Protein AF-A0A7X9HTT5-F1 (afdb_monomer_lite)

Structure (mmCIF, N/CA/C/O backbone):
data_AF-A0A7X9HTT5-F1
#
_entry.id   AF-A0A7X9HTT5-F1
#
loop_
_atom_site.group_PDB
_atom_site.id
_atom_site.type_symbol
_atom_site.label_atom_id
_atom_site.label_alt_id
_atom_site.label_comp_id
_atom_site.label_asym_id
_atom_site.label_entity_id
_atom_site.label_seq_id
_atom_site.pdbx_PDB_ins_code
_atom_site.Cartn_x
_atom_site.Cartn_y
_atom_site.Cartn_z
_atom_site.occupancy
_atom_site.B_iso_or_equiv
_atom_site.auth_seq_id
_atom_site.auth_comp_id
_atom_site.auth_asym_id
_atom_site.auth_atom_id
_atom_site.pdbx_PDB_model_num
ATOM 1 N N . MET A 1 1 ? 10.895 -17.162 -12.781 1.00 53.19 1 MET A N 1
ATOM 2 C CA . MET A 1 1 ? 9.576 -16.489 -12.765 1.00 53.19 1 MET A CA 1
ATOM 3 C C . MET A 1 1 ? 8.684 -17.154 -13.797 1.00 53.19 1 MET A C 1
ATOM 5 O O . MET A 1 1 ? 9.041 -17.160 -14.967 1.00 53.19 1 MET A O 1
ATOM 9 N N . LYS A 1 2 ? 7.578 -17.774 -13.379 1.00 50.88 2 LYS A N 1
ATOM 10 C CA . LYS A 1 2 ? 6.664 -18.460 -14.303 1.00 50.88 2 LYS A CA 1
ATOM 11 C C . LYS A 1 2 ? 5.759 -17.402 -14.955 1.00 50.88 2 LYS A C 1
ATOM 13 O O . LYS A 1 2 ? 5.149 -16.611 -14.245 1.00 50.88 2 LYS A O 1
ATOM 18 N N . ASN A 1 3 ? 5.720 -17.362 -16.286 1.00 67.06 3 ASN A N 1
ATOM 19 C CA . ASN A 1 3 ? 4.819 -16.534 -17.107 1.00 67.06 3 ASN A CA 1
ATOM 20 C C . ASN A 1 3 ? 4.998 -14.999 -17.063 1.00 67.06 3 ASN A C 1
ATOM 22 O O . ASN A 1 3 ? 4.109 -14.286 -17.511 1.00 67.06 3 ASN A O 1
ATOM 26 N N . TYR A 1 4 ? 6.130 -14.471 -16.579 1.00 70.12 4 TYR A N 1
ATOM 27 C CA . TYR A 1 4 ? 6.455 -13.032 -16.644 1.00 70.12 4 TYR A CA 1
ATOM 28 C C . TYR A 1 4 ? 5.434 -12.068 -15.995 1.00 70.12 4 TYR A C 1
ATOM 30 O O . TYR A 1 4 ? 5.452 -10.889 -16.317 1.00 70.12 4 TYR A O 1
ATOM 38 N N . TYR A 1 5 ? 4.584 -12.517 -15.061 1.00 80.25 5 TYR A N 1
ATOM 39 C CA . TYR A 1 5 ? 3.618 -11.657 -14.343 1.00 80.25 5 TYR A CA 1
ATOM 40 C C . TYR A 1 5 ? 4.174 -11.004 -13.070 1.00 80.25 5 TYR A C 1
ATOM 42 O O . TYR A 1 5 ? 3.418 -10.485 -12.254 1.00 80.25 5 TYR A O 1
ATOM 50 N N . SER A 1 6 ? 5.486 -11.050 -12.865 1.00 87.12 6 SER A N 1
ATOM 51 C CA . SER A 1 6 ? 6.130 -10.473 -11.691 1.00 87.12 6 SER A CA 1
ATOM 52 C C . SER A 1 6 ? 7.362 -9.665 -12.071 1.00 87.12 6 SER A C 1
ATOM 54 O O . SER A 1 6 ? 7.970 -9.865 -13.124 1.00 87.12 6 SER A O 1
ATOM 56 N N . LEU A 1 7 ? 7.697 -8.724 -11.195 1.00 91.62 7 LEU A N 1
ATOM 57 C CA . LEU A 1 7 ? 8.838 -7.826 -11.295 1.00 91.62 7 LEU A CA 1
ATOM 58 C C . LEU A 1 7 ? 9.572 -7.822 -9.959 1.00 91.62 7 LEU A C 1
ATOM 60 O O . LEU A 1 7 ? 8.949 -8.016 -8.914 1.00 91.62 7 LEU A O 1
ATOM 64 N N . ALA A 1 8 ? 10.875 -7.572 -9.993 1.00 92.44 8 ALA A N 1
ATOM 65 C CA . ALA A 1 8 ? 11.638 -7.261 -8.792 1.00 92.44 8 ALA A CA 1
ATOM 66 C C . ALA A 1 8 ? 11.713 -5.739 -8.621 1.00 92.44 8 ALA A C 1
ATOM 68 O O . ALA A 1 8 ? 11.957 -5.016 -9.588 1.00 92.44 8 ALA A O 1
ATOM 69 N N . VAL A 1 9 ? 11.498 -5.259 -7.399 1.00 93.44 9 VAL A N 1
ATOM 70 C CA . VAL A 1 9 ? 11.569 -3.838 -7.047 1.00 93.44 9 VAL A CA 1
ATOM 71 C C . VAL A 1 9 ? 12.621 -3.673 -5.959 1.00 93.44 9 VAL A C 1
ATOM 73 O O . VAL A 1 9 ? 12.537 -4.311 -4.913 1.00 93.44 9 VAL A O 1
ATOM 76 N N . GLU A 1 10 ? 13.615 -2.830 -6.216 1.00 94.69 10 GLU A N 1
ATOM 77 C CA . GLU A 1 10 ? 14.619 -2.408 -5.243 1.00 94.69 10 GLU A CA 1
ATOM 78 C C . GLU A 1 10 ? 14.246 -1.008 -4.744 1.00 94.69 10 GLU A C 1
ATOM 80 O O . GLU A 1 10 ? 14.193 -0.055 -5.526 1.00 94.69 10 GLU A O 1
ATOM 85 N N . ASN A 1 11 ? 13.988 -0.888 -3.441 1.00 92.50 11 ASN A N 1
ATOM 86 C CA . ASN A 1 11 ? 13.675 0.374 -2.776 1.00 92.50 11 ASN A CA 1
ATOM 87 C C . ASN A 1 11 ? 14.683 0.624 -1.647 1.00 92.50 11 ASN A C 1
ATOM 89 O O . ASN A 1 11 ? 14.511 0.132 -0.531 1.00 92.50 11 ASN A O 1
ATOM 93 N N . LEU A 1 12 ? 15.759 1.343 -1.964 1.00 91.25 12 LEU A N 1
ATOM 94 C CA . LEU A 1 12 ? 16.800 1.700 -1.003 1.00 91.25 12 LEU A CA 1
ATOM 95 C C . LEU A 1 12 ? 16.561 3.114 -0.452 1.00 91.25 12 LEU A C 1
ATOM 97 O O . LEU A 1 12 ? 16.206 4.010 -1.224 1.00 91.25 12 LEU A O 1
ATOM 101 N N . PRO A 1 13 ? 16.813 3.356 0.849 1.00 86.81 13 PRO A N 1
ATOM 102 C CA . PRO A 1 13 ? 16.731 4.694 1.425 1.00 86.81 13 PRO A CA 1
ATOM 103 C C . PRO A 1 13 ? 17.595 5.690 0.639 1.00 86.81 13 PRO A C 1
ATOM 105 O O . PRO A 1 13 ? 18.735 5.387 0.290 1.00 86.81 13 PRO A O 1
ATOM 108 N N . ALA A 1 14 ? 17.050 6.876 0.359 1.00 87.94 14 ALA A N 1
ATOM 109 C CA . ALA A 1 14 ? 17.712 7.953 -0.390 1.00 87.94 14 ALA A CA 1
ATOM 110 C C . ALA A 1 14 ? 18.131 7.618 -1.841 1.00 87.94 14 ALA A C 1
ATOM 112 O O . ALA A 1 14 ? 18.855 8.394 -2.462 1.00 87.94 14 ALA A O 1
ATOM 113 N N . SER A 1 15 ? 17.660 6.503 -2.406 1.00 89.06 15 SER A N 1
ATOM 114 C CA . SER A 1 15 ? 17.870 6.149 -3.813 1.00 89.06 15 SER A CA 1
ATOM 115 C C . SER A 1 15 ? 16.543 6.107 -4.572 1.00 89.06 15 SER A C 1
ATOM 117 O O . SER A 1 15 ? 15.510 5.793 -3.982 1.00 89.06 15 SER A O 1
ATOM 119 N N . PRO A 1 16 ? 16.537 6.387 -5.888 1.00 87.50 16 PRO A N 1
ATOM 120 C CA . PRO A 1 16 ? 15.347 6.172 -6.697 1.00 87.50 16 PRO A CA 1
ATOM 121 C C . PRO A 1 16 ? 14.983 4.684 -6.728 1.00 87.50 16 PRO A C 1
ATOM 123 O O . PRO A 1 16 ? 15.862 3.820 -6.785 1.00 87.50 16 PRO A O 1
ATOM 126 N N . VAL A 1 17 ? 13.681 4.393 -6.740 1.00 92.94 17 VAL A N 1
ATOM 127 C CA . VAL A 1 17 ? 13.169 3.022 -6.840 1.00 92.94 17 VAL A CA 1
ATOM 128 C C . VAL A 1 17 ? 13.565 2.423 -8.188 1.00 92.94 17 VAL A C 1
ATOM 130 O O . VAL A 1 17 ? 13.260 2.988 -9.243 1.00 92.94 17 VAL A O 1
ATOM 133 N N . LYS A 1 18 ? 14.222 1.261 -8.166 1.00 93.62 18 LYS A N 1
ATOM 134 C CA . LYS A 1 18 ? 14.603 0.533 -9.381 1.00 93.62 18 LYS A CA 1
ATOM 135 C C . LYS A 1 18 ? 13.690 -0.665 -9.580 1.00 93.62 18 LYS A C 1
ATOM 137 O O . LYS A 1 18 ? 13.395 -1.402 -8.644 1.00 93.62 18 LYS A O 1
ATOM 142 N N . VAL A 1 19 ? 13.247 -0.866 -10.816 1.00 94.31 19 VAL A N 1
ATOM 143 C CA . VAL A 1 19 ? 12.308 -1.931 -11.181 1.00 94.31 19 VAL A CA 1
ATOM 144 C C . VAL A 1 19 ? 12.930 -2.795 -12.271 1.00 94.31 19 VAL A C 1
ATOM 146 O O . VAL A 1 19 ? 13.395 -2.279 -13.287 1.00 94.31 19 VAL A O 1
ATOM 149 N N . TYR A 1 20 ? 12.916 -4.109 -12.063 1.00 93.06 20 TYR A N 1
ATOM 150 C CA . TYR A 1 20 ? 13.558 -5.096 -12.922 1.00 93.06 20 TYR A CA 1
ATOM 151 C C . TYR A 1 20 ? 12.547 -6.124 -13.433 1.00 93.06 20 TYR A C 1
ATOM 153 O O . TYR A 1 20 ? 11.826 -6.755 -12.656 1.00 93.06 20 TYR A O 1
ATOM 161 N N . GLY A 1 21 ? 12.540 -6.330 -14.750 1.00 90.69 21 GLY A N 1
ATOM 162 C CA . GLY A 1 21 ? 11.739 -7.346 -15.430 1.00 90.69 21 GLY A CA 1
ATOM 163 C C . GLY A 1 21 ? 11.284 -6.905 -16.826 1.00 90.69 21 GLY A C 1
ATOM 164 O O . GLY A 1 21 ? 11.889 -5.998 -17.406 1.00 90.69 21 GLY A O 1
ATOM 165 N N . PRO A 1 22 ? 10.253 -7.552 -17.405 1.00 92.50 22 PRO A N 1
ATOM 166 C CA . PRO A 1 22 ? 9.786 -7.267 -18.760 1.00 92.50 22 PRO A CA 1
ATOM 167 C C . PRO A 1 22 ? 9.394 -5.803 -18.949 1.00 92.50 22 PRO A C 1
ATOM 169 O O . PRO A 1 22 ? 8.605 -5.263 -18.175 1.00 92.50 22 PRO A O 1
ATOM 172 N N . PHE A 1 23 ? 9.879 -5.189 -20.030 1.00 90.38 23 PHE A N 1
ATOM 173 C CA . PHE A 1 23 ? 9.761 -3.748 -20.281 1.00 90.38 23 PHE A CA 1
ATOM 174 C C . PHE A 1 23 ? 8.340 -3.191 -20.101 1.00 90.38 23 PHE A C 1
ATOM 176 O O . PHE A 1 23 ? 8.153 -2.169 -19.441 1.00 90.38 23 PHE A O 1
ATOM 183 N N . ARG A 1 24 ? 7.325 -3.890 -20.631 1.00 91.00 24 ARG A N 1
ATOM 184 C CA . ARG A 1 24 ? 5.914 -3.483 -20.516 1.00 91.00 24 ARG A CA 1
ATOM 185 C C . ARG A 1 24 ? 5.466 -3.354 -19.060 1.00 91.00 24 ARG A C 1
ATOM 187 O O . ARG A 1 24 ? 4.813 -2.375 -18.713 1.00 91.00 24 ARG A O 1
ATOM 194 N N . LEU A 1 25 ? 5.806 -4.333 -18.225 1.00 92.06 25 LEU A N 1
ATOM 195 C CA . LEU A 1 25 ? 5.432 -4.325 -16.816 1.00 92.06 25 LEU A CA 1
ATOM 196 C C . LEU A 1 25 ? 6.287 -3.330 -16.032 1.00 92.06 25 LEU A C 1
ATOM 198 O O . LEU A 1 25 ? 5.741 -2.596 -15.218 1.00 92.06 25 LEU A O 1
ATOM 202 N N . THR A 1 26 ? 7.590 -3.248 -16.308 1.00 93.75 26 THR A N 1
ATOM 203 C CA . THR A 1 26 ? 8.492 -2.280 -15.665 1.00 93.75 26 THR A CA 1
ATOM 204 C C . THR A 1 26 ? 7.992 -0.848 -15.845 1.00 93.75 26 THR A C 1
ATOM 206 O O . THR A 1 26 ? 7.887 -0.108 -14.869 1.00 93.75 26 THR A O 1
ATOM 209 N N . LYS A 1 27 ? 7.599 -0.471 -17.070 1.00 93.69 27 LYS A N 1
ATOM 210 C CA . LYS A 1 27 ? 7.040 0.857 -17.363 1.00 93.69 27 LYS A CA 1
ATOM 211 C C . LYS A 1 27 ? 5.742 1.120 -16.593 1.00 93.69 27 LYS A C 1
ATOM 213 O O . LYS A 1 27 ? 5.545 2.214 -16.073 1.00 93.69 27 LYS A O 1
ATOM 218 N N . TYR A 1 28 ? 4.867 0.119 -16.511 1.00 93.69 28 TYR A N 1
ATOM 219 C CA . TYR A 1 28 ? 3.621 0.221 -15.756 1.00 93.69 28 TYR A CA 1
ATOM 220 C C . TYR A 1 28 ? 3.874 0.372 -14.249 1.00 93.69 28 TYR A C 1
ATOM 222 O O . TYR A 1 28 ? 3.328 1.273 -13.625 1.00 93.69 28 TYR A O 1
ATOM 230 N N . ALA A 1 29 ? 4.762 -0.438 -13.674 1.00 94.88 29 ALA A N 1
ATOM 231 C CA . ALA A 1 29 ? 5.128 -0.346 -12.264 1.00 94.88 29 ALA A CA 1
ATOM 232 C C . ALA A 1 29 ? 5.759 1.009 -11.913 1.00 94.88 29 ALA A C 1
ATOM 234 O O . ALA A 1 29 ? 5.411 1.589 -10.891 1.00 94.88 29 ALA A O 1
ATOM 235 N N . GLN A 1 30 ? 6.627 1.554 -12.771 1.00 94.62 30 GLN A N 1
ATOM 236 C CA . GLN A 1 30 ? 7.184 2.899 -12.580 1.00 94.62 30 GLN A CA 1
ATOM 237 C C . GLN A 1 30 ? 6.100 3.984 -12.550 1.00 94.62 30 GLN A C 1
ATOM 239 O O . GLN A 1 30 ? 6.171 4.888 -11.721 1.00 94.62 30 GLN A O 1
ATOM 244 N N . PHE A 1 31 ? 5.086 3.886 -13.415 1.00 94.25 31 PHE A N 1
ATOM 245 C CA . PHE A 1 31 ? 3.928 4.780 -13.371 1.00 94.25 31 PHE A CA 1
ATOM 246 C C . PHE A 1 31 ? 3.160 4.641 -12.049 1.00 94.25 31 PHE A C 1
ATOM 248 O O . PHE A 1 31 ? 2.885 5.650 -11.407 1.00 94.25 31 PHE A O 1
ATOM 255 N N . LEU A 1 32 ? 2.881 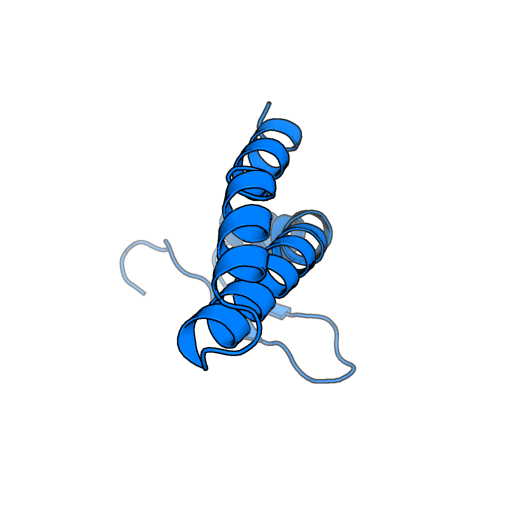3.410 -11.602 1.00 95.31 32 LEU A N 1
ATOM 256 C CA . LEU A 1 32 ? 2.188 3.173 -10.332 1.00 95.31 32 LEU A CA 1
ATOM 257 C C . LEU A 1 32 ? 2.943 3.766 -9.141 1.00 95.31 32 LEU A C 1
ATOM 259 O O . LEU A 1 32 ? 2.343 4.466 -8.334 1.00 95.31 32 LEU A O 1
ATOM 263 N N . ILE A 1 33 ? 4.255 3.531 -9.063 1.00 94.94 33 ILE A N 1
ATOM 264 C CA . ILE A 1 33 ? 5.121 4.040 -7.990 1.00 94.94 33 ILE A CA 1
ATOM 265 C C . ILE A 1 33 ? 5.114 5.569 -7.940 1.00 94.94 33 ILE A C 1
ATOM 267 O O . ILE A 1 33 ? 5.173 6.141 -6.857 1.00 94.94 33 ILE A O 1
ATOM 271 N N . ARG A 1 34 ? 5.055 6.233 -9.097 1.00 93.19 34 ARG A N 1
ATOM 272 C CA . ARG A 1 34 ? 5.135 7.694 -9.168 1.00 93.19 34 ARG A CA 1
ATOM 273 C C . ARG A 1 34 ? 3.790 8.380 -8.957 1.00 93.19 34 ARG A C 1
ATOM 275 O O . ARG A 1 34 ? 3.741 9.393 -8.276 1.00 93.19 34 ARG A O 1
ATOM 282 N N . GLU A 1 35 ? 2.729 7.857 -9.562 1.00 94.06 35 GLU A N 1
ATOM 283 C CA . GLU A 1 35 ? 1.450 8.569 -9.662 1.00 94.06 35 GLU A CA 1
ATOM 284 C C . GLU A 1 35 ? 0.381 8.013 -8.721 1.00 94.06 35 GLU A C 1
ATOM 286 O O . GLU A 1 35 ? -0.446 8.772 -8.232 1.00 94.06 35 GLU A O 1
ATOM 291 N N . VAL A 1 36 ? 0.372 6.699 -8.470 1.00 95.56 36 VAL A N 1
ATOM 292 C CA . VAL A 1 36 ? -0.779 6.019 -7.848 1.00 95.56 36 VAL A CA 1
ATOM 293 C C . VAL A 1 36 ? -0.500 5.632 -6.401 1.00 95.56 36 VAL A C 1
ATOM 295 O O . VAL A 1 36 ? -1.288 5.961 -5.516 1.00 95.56 36 VAL A O 1
ATOM 298 N N . PHE A 1 37 ? 0.619 4.951 -6.145 1.00 94.94 37 PHE A N 1
ATOM 299 C CA . PHE A 1 37 ? 0.970 4.456 -4.814 1.00 94.94 37 PHE A CA 1
ATOM 300 C C . PHE A 1 37 ? 1.132 5.554 -3.762 1.00 94.94 37 PHE A C 1
ATOM 302 O O . PHE A 1 37 ? 0.597 5.354 -2.679 1.00 94.94 37 PHE A O 1
ATOM 309 N N 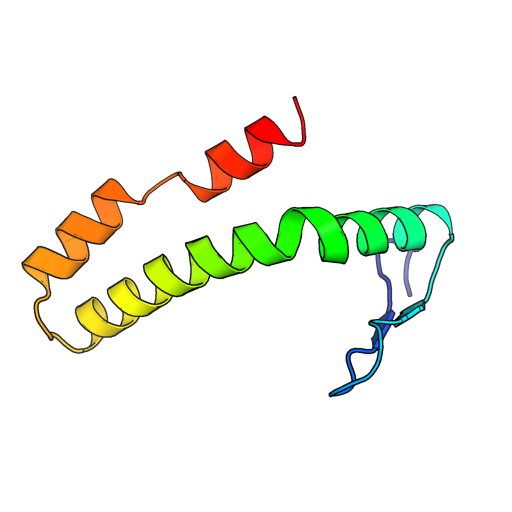. PRO A 1 38 ? 1.719 6.737 -4.044 1.00 95.00 38 PRO A N 1
ATOM 310 C CA . PRO A 1 38 ? 1.807 7.788 -3.034 1.00 95.00 38 PRO A CA 1
ATOM 311 C C . PRO A 1 38 ? 0.434 8.170 -2.475 1.00 95.00 38 PRO A C 1
ATOM 313 O O . PRO A 1 38 ? 0.252 8.218 -1.261 1.00 95.00 38 PRO A O 1
ATOM 316 N N . LYS A 1 39 ? -0.567 8.358 -3.349 1.00 95.62 39 LYS A N 1
ATOM 317 C CA . LYS A 1 39 ? -1.904 8.737 -2.891 1.00 95.62 39 LYS A CA 1
ATOM 318 C C . LYS A 1 39 ? -2.678 7.572 -2.284 1.00 95.62 39 LYS A C 1
ATOM 320 O O . LYS A 1 39 ? -3.420 7.760 -1.325 1.00 95.62 39 LYS A O 1
ATOM 325 N N . HIS A 1 40 ? -2.515 6.378 -2.844 1.00 96.25 40 HIS A N 1
ATOM 326 C CA . HIS A 1 40 ? -3.093 5.157 -2.294 1.00 96.25 40 HIS A CA 1
ATOM 327 C C . HIS A 1 40 ? -2.607 4.904 -0.860 1.00 96.25 40 HIS A C 1
ATOM 329 O O . HIS A 1 40 ? -3.420 4.663 0.030 1.00 96.25 40 HIS A O 1
ATOM 335 N N . ASP A 1 41 ? -1.298 5.000 -0.630 1.00 95.81 41 ASP A N 1
ATOM 336 C CA . ASP A 1 41 ? -0.676 4.678 0.651 1.00 95.81 41 ASP A CA 1
ATOM 337 C C . ASP A 1 41 ? -1.074 5.681 1.737 1.00 95.81 41 ASP A C 1
ATOM 339 O O . ASP A 1 41 ? -1.315 5.270 2.868 1.00 95.81 41 ASP A O 1
ATOM 343 N N . GLU A 1 42 ? -1.236 6.966 1.398 1.00 95.81 42 GLU A N 1
ATOM 344 C CA . GLU A 1 42 ? -1.814 7.968 2.307 1.00 95.81 42 GLU A CA 1
ATOM 345 C C . GLU A 1 42 ? -3.215 7.565 2.792 1.00 95.81 42 GLU A C 1
ATOM 347 O O . GLU A 1 42 ? -3.474 7.559 3.996 1.00 95.81 42 GLU A O 1
ATOM 352 N N . LEU A 1 43 ? -4.110 7.191 1.867 1.00 95.56 43 LEU A N 1
ATOM 353 C CA . LEU A 1 43 ? -5.481 6.786 2.203 1.00 95.56 43 LEU A CA 1
ATOM 354 C C . LEU A 1 43 ? -5.486 5.516 3.064 1.00 95.56 43 LEU A C 1
ATOM 356 O O . LEU A 1 43 ? -6.140 5.461 4.107 1.00 95.56 43 LEU A O 1
ATOM 360 N N . CYS A 1 44 ? -4.713 4.506 2.660 1.00 95.06 44 CYS A N 1
ATOM 361 C CA . CYS A 1 44 ? -4.623 3.246 3.392 1.00 95.06 44 CYS A CA 1
ATOM 362 C C . CYS A 1 44 ? -3.963 3.404 4.767 1.00 95.06 44 CYS A C 1
ATOM 364 O O . CYS A 1 44 ? -4.308 2.670 5.696 1.00 95.06 44 CYS A O 1
ATOM 366 N N . TYR A 1 45 ? -3.037 4.350 4.926 1.00 96.00 45 TYR A N 1
ATOM 367 C CA . TYR A 1 45 ? -2.416 4.635 6.215 1.00 96.00 45 TYR A CA 1
ATOM 368 C C . TYR A 1 45 ? -3.431 5.185 7.223 1.00 96.00 45 TYR A C 1
ATOM 370 O O . TYR A 1 45 ? -3.473 4.725 8.368 1.00 96.00 45 TYR A O 1
ATOM 378 N N . GLU A 1 46 ? -4.281 6.127 6.806 1.00 94.50 46 GLU A N 1
ATOM 379 C CA . GLU A 1 46 ? -5.338 6.678 7.663 1.00 94.50 46 GLU A CA 1
ATOM 380 C C . GLU A 1 46 ? -6.356 5.608 8.075 1.00 94.50 46 GLU A C 1
ATOM 382 O O . GLU A 1 46 ? -6.668 5.473 9.264 1.00 94.50 46 GLU A O 1
ATOM 387 N N . GLU A 1 47 ? -6.821 4.798 7.118 1.00 94.25 47 GLU A N 1
ATOM 388 C CA . GLU A 1 47 ? -7.721 3.674 7.394 1.00 94.25 47 GLU A CA 1
ATOM 389 C C . GLU A 1 47 ? -7.072 2.668 8.358 1.00 94.25 47 GLU A C 1
ATOM 391 O O . GLU A 1 47 ? -7.665 2.305 9.377 1.00 94.25 47 GLU A O 1
ATOM 396 N N . GLY A 1 48 ? -5.823 2.269 8.102 1.00 93.75 48 GLY A N 1
ATOM 397 C CA . GLY A 1 48 ? -5.082 1.333 8.949 1.00 93.75 48 GLY A CA 1
ATOM 398 C C . GLY A 1 48 ? -4.881 1.844 10.378 1.00 93.75 48 GLY A C 1
ATOM 399 O O . GLY A 1 48 ? -5.038 1.085 11.338 1.00 93.75 48 GLY A O 1
ATOM 400 N N . LYS A 1 49 ? -4.605 3.143 10.549 1.00 94.19 49 LYS A N 1
ATOM 401 C CA . LYS A 1 49 ? -4.496 3.774 11.872 1.00 94.19 49 LYS A CA 1
ATOM 402 C C . LYS A 1 49 ? -5.806 3.665 12.656 1.00 94.19 49 LYS A C 1
ATOM 404 O O . LYS A 1 49 ? -5.777 3.278 13.824 1.00 94.19 49 LYS A O 1
ATOM 409 N N . LEU A 1 50 ? -6.942 3.957 12.021 1.00 93.62 50 LEU A N 1
ATOM 410 C CA . LEU A 1 50 ? -8.261 3.842 12.653 1.00 93.62 50 LEU A CA 1
ATOM 411 C C . LEU A 1 50 ? -8.614 2.385 12.980 1.00 93.62 50 LEU A C 1
ATOM 413 O O . LEU A 1 50 ? -9.178 2.113 14.039 1.00 93.62 50 LEU A O 1
ATOM 417 N N . MET A 1 51 ? -8.239 1.433 12.118 1.00 93.50 51 MET A N 1
ATOM 418 C CA . MET A 1 51 ? -8.401 0.002 12.402 1.00 93.50 51 MET A CA 1
ATOM 419 C C . MET A 1 51 ? -7.603 -0.419 13.640 1.00 93.50 51 MET A C 1
ATOM 421 O O . MET A 1 51 ? -8.126 -1.135 14.491 1.00 93.50 51 MET A O 1
ATOM 425 N N . LEU A 1 52 ? -6.357 0.046 13.778 1.00 94.31 52 LEU A N 1
ATOM 426 C CA . LEU A 1 52 ? -5.538 -0.240 14.958 1.00 94.31 52 LEU A CA 1
ATOM 427 C C . LEU A 1 52 ? -6.124 0.375 16.234 1.00 94.31 52 LEU A C 1
ATOM 429 O O . LEU A 1 52 ? -6.142 -0.301 17.261 1.00 94.31 52 LEU A O 1
ATOM 433 N N . GLN A 1 53 ? -6.627 1.612 16.178 1.00 91.94 53 GLN A N 1
ATOM 434 C CA . GLN A 1 53 ? -7.314 2.252 17.310 1.00 91.94 53 GLN A CA 1
ATOM 435 C C . GLN A 1 53 ? -8.555 1.459 17.729 1.00 91.94 53 GLN A C 1
ATOM 437 O O . GLN A 1 53 ? -8.713 1.127 18.904 1.00 91.94 53 GLN A O 1
ATOM 442 N N . TYR A 1 54 ? -9.368 1.053 16.749 1.00 92.62 54 TYR A N 1
ATOM 443 C CA . TYR A 1 54 ? -10.546 0.224 16.980 1.00 92.62 54 TYR A CA 1
ATOM 444 C C . TYR A 1 54 ? -10.202 -1.095 17.684 1.00 92.62 54 TYR A C 1
ATOM 446 O O . TYR A 1 54 ? -10.820 -1.436 18.691 1.00 92.62 54 TYR A O 1
ATOM 454 N N . ILE A 1 55 ? -9.183 -1.815 17.196 1.00 93.12 55 ILE A N 1
ATOM 455 C CA . ILE A 1 55 ? -8.742 -3.099 17.769 1.00 93.12 55 ILE A CA 1
ATOM 456 C C . ILE A 1 55 ? -8.197 -2.929 19.193 1.00 93.12 55 ILE A C 1
ATOM 458 O O . ILE A 1 55 ? -8.400 -3.801 20.035 1.00 93.12 55 ILE A O 1
ATOM 462 N N . ARG A 1 56 ? -7.517 -1.813 19.479 1.00 92.38 56 ARG A N 1
ATOM 463 C CA . ARG A 1 56 ? -6.983 -1.506 20.818 1.00 92.38 56 ARG A CA 1
ATOM 464 C C . ARG A 1 56 ? -8.062 -1.101 21.825 1.00 92.38 56 ARG A C 1
ATOM 466 O O . ARG A 1 56 ? -7.756 -0.981 23.006 1.00 92.38 56 A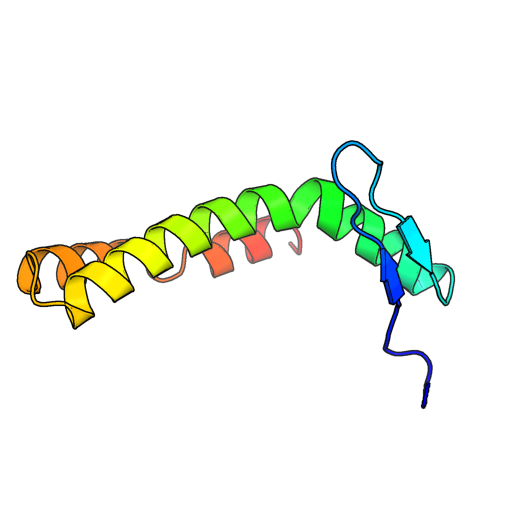RG A O 1
ATOM 473 N N . GLY A 1 57 ? -9.305 -0.896 21.383 1.00 84.19 57 GLY A N 1
ATOM 474 C CA . GLY A 1 57 ? -10.393 -0.399 22.229 1.00 84.19 57 GLY A CA 1
ATOM 475 C C . GLY A 1 57 ? -10.292 1.098 22.539 1.00 84.19 57 GLY A C 1
ATOM 476 O O . GLY A 1 57 ? -11.080 1.621 23.325 1.00 84.19 57 GLY A O 1
ATOM 477 N N . GLU A 1 58 ? -9.355 1.805 21.906 1.00 78.00 58 GLU A N 1
ATOM 478 C CA . GLU A 1 58 ? -9.210 3.254 22.009 1.00 78.00 58 GLU A CA 1
ATOM 479 C C . GLU A 1 58 ? -10.263 3.904 21.102 1.00 78.00 58 GLU A C 1
ATOM 481 O O . GLU A 1 58 ? -10.196 3.787 19.880 1.00 78.00 58 GLU A O 1
ATOM 486 N N . GLN A 1 59 ? -11.262 4.570 21.692 1.00 74.50 59 GLN A N 1
ATOM 487 C CA . GLN A 1 59 ? -12.310 5.289 20.947 1.00 74.50 59 GLN A CA 1
ATOM 488 C C . GLN A 1 59 ? -13.050 4.407 19.916 1.00 74.50 59 GLN A C 1
ATOM 490 O O . GLN A 1 59 ? -13.363 4.849 18.812 1.00 74.50 59 GLN A O 1
ATOM 495 N N . GLY A 1 60 ? -13.340 3.145 20.260 1.00 79.56 60 GLY A N 1
ATOM 496 C CA . GLY A 1 60 ? -13.836 2.142 19.307 1.00 79.56 60 GLY A CA 1
ATOM 497 C C . GLY A 1 60 ? -15.087 2.557 18.515 1.00 79.56 60 GLY A C 1
ATOM 498 O O . GLY A 1 60 ? -15.143 2.380 17.300 1.00 79.56 60 GLY A O 1
ATOM 499 N N . GLU A 1 61 ? -16.091 3.162 19.150 1.00 83.94 61 GLU A N 1
ATOM 500 C CA . GLU A 1 61 ? -17.290 3.606 18.421 1.00 83.94 61 GLU A CA 1
ATOM 501 C C . GLU A 1 61 ? -16.998 4.740 17.427 1.00 83.94 61 GLU A C 1
ATOM 503 O O . GLU A 1 61 ? -17.515 4.733 16.308 1.00 83.94 61 GLU A O 1
ATOM 508 N N . GLU A 1 62 ? -16.133 5.683 17.800 1.00 89.44 62 GLU A N 1
ATOM 509 C CA . GLU A 1 62 ? -15.724 6.809 16.958 1.00 89.44 62 GLU A CA 1
ATOM 510 C C . GLU A 1 62 ? -14.851 6.334 15.788 1.00 89.44 62 GLU A C 1
ATOM 512 O O . GLU A 1 62 ? -15.125 6.662 14.630 1.00 89.44 62 GLU A O 1
ATOM 517 N N . ALA A 1 63 ? -13.866 5.474 16.061 1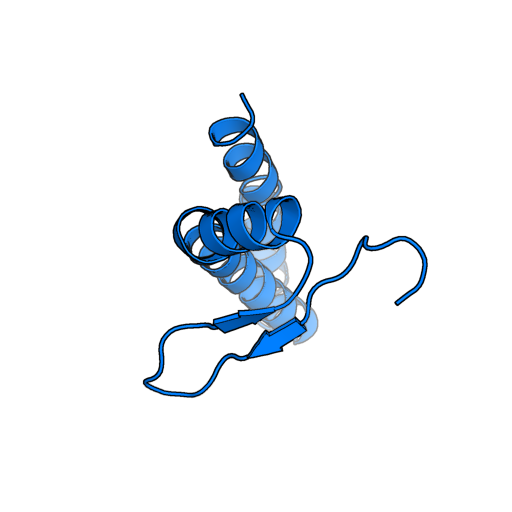.00 88.81 63 ALA A N 1
ATOM 518 C CA . ALA A 1 63 ? -13.009 4.870 15.046 1.00 88.81 63 ALA A CA 1
ATOM 519 C C . ALA A 1 63 ? -13.825 4.047 14.031 1.00 88.81 63 ALA A C 1
ATOM 521 O O . ALA A 1 63 ? -13.621 4.170 12.821 1.00 88.81 63 ALA A O 1
ATOM 522 N N . ALA A 1 64 ? -14.814 3.272 14.492 1.00 90.31 64 ALA A N 1
ATOM 523 C CA . ALA A 1 64 ? -15.709 2.518 13.614 1.00 90.31 64 ALA A CA 1
ATOM 524 C C . ALA A 1 64 ? -16.583 3.425 12.733 1.00 90.31 64 ALA A C 1
ATOM 526 O O . ALA A 1 64 ? -16.821 3.115 11.561 1.00 90.31 64 ALA A O 1
ATOM 527 N N . GLN A 1 65 ? -17.071 4.546 13.271 1.00 93.31 65 GLN A N 1
ATOM 528 C CA . GLN A 1 65 ? -17.820 5.529 12.486 1.00 93.31 65 GLN A CA 1
ATOM 529 C C . GLN A 1 65 ? -16.938 6.204 11.432 1.00 93.31 65 GLN A C 1
ATOM 531 O O . GLN A 1 65 ? -17.364 6.348 10.284 1.00 93.31 65 GLN A O 1
ATOM 536 N N . MET A 1 66 ? -15.707 6.571 11.790 1.00 92.25 66 MET A N 1
ATOM 537 C CA . MET A 1 66 ? -14.748 7.161 10.857 1.00 92.25 66 MET A CA 1
ATOM 538 C C . MET A 1 66 ? -14.374 6.182 9.739 1.00 92.25 66 MET A C 1
ATOM 540 O O . MET A 1 66 ? -14.458 6.548 8.569 1.00 92.25 66 MET A O 1
ATOM 544 N N . LEU A 1 67 ? -14.110 4.910 10.055 1.00 92.06 67 LEU A N 1
ATOM 545 C CA . LEU A 1 67 ? -13.872 3.868 9.046 1.00 92.06 67 LEU A CA 1
ATOM 546 C C . LEU A 1 67 ? -15.039 3.715 8.066 1.00 92.06 67 LEU A C 1
ATOM 548 O O . LEU A 1 67 ? -14.833 3.603 6.858 1.00 92.06 67 LEU A O 1
ATOM 552 N N . LYS A 1 68 ? -16.285 3.766 8.557 1.00 93.25 68 LYS A N 1
ATOM 553 C CA . LYS A 1 68 ? -17.467 3.736 7.680 1.00 93.25 68 LYS A CA 1
ATOM 554 C C . LYS A 1 68 ? -17.510 4.919 6.711 1.00 93.25 68 LYS A C 1
ATOM 556 O O . LYS A 1 68 ? -17.995 4.742 5.597 1.00 93.25 68 LYS A O 1
ATOM 561 N N . ARG A 1 69 ? -17.023 6.099 7.115 1.00 93.31 69 ARG A N 1
ATOM 562 C CA . ARG A 1 69 ? -16.966 7.298 6.258 1.00 93.31 69 ARG A CA 1
ATOM 563 C C . ARG A 1 69 ? -15.862 7.218 5.204 1.00 93.31 69 ARG A C 1
ATOM 565 O O . ARG A 1 69 ? -16.077 7.690 4.091 1.00 93.31 69 ARG A O 1
ATOM 572 N N . LEU A 1 70 ? -14.710 6.640 5.546 1.00 92.94 70 LEU A N 1
ATOM 573 C CA . LEU A 1 70 ? -13.575 6.502 4.622 1.00 92.94 70 LEU A CA 1
ATOM 574 C C . LEU A 1 70 ? -13.770 5.371 3.602 1.00 92.94 70 LEU A C 1
ATOM 576 O O . LEU A 1 70 ? -13.215 5.423 2.504 1.00 92.94 70 LEU A O 1
ATOM 580 N N . LYS A 1 71 ? -14.631 4.394 3.914 1.00 92.94 71 LYS A N 1
ATOM 581 C CA . LYS A 1 71 ? -14.918 3.246 3.050 1.00 92.94 71 LYS A CA 1
ATOM 582 C C . LYS A 1 71 ? -15.152 3.655 1.588 1.00 92.94 71 LYS A C 1
ATOM 584 O O . LYS A 1 71 ? -16.122 4.334 1.252 1.00 92.94 71 LYS A O 1
ATOM 589 N N . GLY A 1 72 ? -14.297 3.140 0.706 1.00 92.88 72 GLY A N 1
ATOM 590 C CA . GLY A 1 72 ? -14.410 3.304 -0.745 1.00 92.88 72 GLY A CA 1
ATOM 591 C C . GLY A 1 72 ? -13.604 4.466 -1.329 1.00 92.88 72 GLY A C 1
ATOM 592 O O . GLY A 1 72 ? -13.626 4.643 -2.545 1.00 92.88 72 GLY A O 1
ATOM 593 N N . GLN A 1 73 ? -12.862 5.229 -0.522 1.00 94.31 73 GLN A N 1
ATOM 594 C CA . GLN A 1 73 ? -11.965 6.275 -1.031 1.00 94.31 73 GLN A CA 1
ATOM 595 C C . GLN A 1 73 ? -10.895 5.722 -1.980 1.00 94.31 73 GLN A C 1
ATOM 597 O O . GLN A 1 73 ? -10.682 6.286 -3.052 1.00 94.31 73 GLN A O 1
ATOM 602 N N . THR A 1 74 ? -10.303 4.573 -1.654 1.00 93.62 74 THR A N 1
ATOM 603 C CA . THR A 1 74 ? -9.312 3.908 -2.513 1.00 93.62 74 THR A CA 1
ATOM 604 C C . THR A 1 74 ? -9.914 3.453 -3.844 1.00 93.62 74 THR A C 1
ATOM 606 O O . THR A 1 74 ? -9.290 3.590 -4.890 1.00 93.62 74 THR A O 1
ATOM 609 N N . ILE A 1 75 ? -11.167 2.981 -3.839 1.00 94.06 75 ILE A N 1
ATOM 610 C CA . ILE A 1 75 ? -11.884 2.614 -5.072 1.00 94.06 75 ILE A CA 1
ATOM 611 C C . ILE A 1 75 ? -12.080 3.850 -5.953 1.00 94.06 75 ILE A C 1
ATOM 613 O O . ILE A 1 75 ? -11.753 3.811 -7.134 1.00 94.06 75 ILE A O 1
ATOM 617 N N . ARG A 1 76 ? -12.531 4.969 -5.373 1.00 95.25 76 ARG A N 1
ATOM 618 C CA . ARG A 1 76 ? -12.695 6.238 -6.104 1.00 95.25 76 ARG A CA 1
ATOM 619 C C . ARG A 1 76 ? -11.376 6.750 -6.683 1.00 95.25 76 ARG A C 1
ATOM 621 O O . ARG A 1 76 ? -11.374 7.327 -7.767 1.00 95.25 76 ARG A O 1
ATOM 628 N N . LEU A 1 77 ? -10.260 6.536 -5.981 1.00 94.19 77 LEU A N 1
ATOM 629 C CA . LEU A 1 77 ? -8.929 6.857 -6.492 1.00 94.19 77 LEU A CA 1
ATOM 630 C C . LEU A 1 77 ? -8.609 6.028 -7.743 1.00 94.19 77 LEU A C 1
ATOM 632 O O . LEU A 1 77 ? -8.201 6.582 -8.760 1.00 94.19 77 LEU A O 1
ATOM 636 N N . TYR A 1 78 ? -8.839 4.715 -7.704 1.00 93.94 78 TYR A N 1
ATOM 637 C CA . TYR A 1 78 ? -8.627 3.859 -8.872 1.00 93.94 78 TYR A CA 1
ATOM 638 C C . TYR A 1 78 ? -9.559 4.214 -10.036 1.00 93.94 78 TYR A C 1
ATOM 640 O O . TYR A 1 78 ? -9.103 4.302 -11.173 1.00 93.94 78 TYR A O 1
ATOM 648 N N . GLU A 1 79 ? -10.832 4.504 -9.770 1.00 95.19 79 GLU A N 1
ATOM 649 C CA . GLU A 1 79 ? -11.773 4.982 -10.791 1.00 95.19 79 GLU A CA 1
ATOM 650 C C . GLU A 1 79 ? -11.325 6.297 -11.443 1.00 95.19 79 GLU A C 1
ATOM 652 O O . GLU A 1 79 ? -11.658 6.551 -12.595 1.00 95.19 79 GLU A O 1
ATOM 657 N N . HIS A 1 80 ? -10.579 7.150 -10.739 1.00 93.31 80 HIS A N 1
ATOM 658 C CA . HIS A 1 80 ? -10.033 8.373 -11.324 1.00 93.31 80 HIS A CA 1
ATOM 659 C C . HIS A 1 80 ? -8.909 8.089 -12.332 1.00 93.31 80 HIS A C 1
ATOM 661 O O . HIS A 1 80 ? -8.894 8.691 -13.403 1.00 93.31 80 HIS A O 1
ATOM 667 N N . TYR A 1 81 ? -7.993 7.171 -12.012 1.00 91.44 81 TYR A N 1
ATOM 668 C CA . TYR A 1 81 ? -6.839 6.860 -12.866 1.00 91.44 81 TYR A CA 1
ATOM 669 C C . TYR A 1 81 ? -7.149 5.892 -14.021 1.00 91.44 81 TYR A C 1
ATOM 671 O O . TYR A 1 81 ? -6.467 5.947 -15.042 1.00 91.44 81 TYR A O 1
ATOM 679 N N . TRP A 1 82 ? -8.140 5.005 -13.872 1.00 91.75 82 TRP A N 1
ATOM 680 C CA . TRP A 1 82 ? -8.500 3.965 -14.858 1.00 91.75 82 TRP A CA 1
ATOM 681 C C . TRP A 1 82 ? -9.835 4.215 -15.570 1.00 91.75 82 TRP A C 1
ATOM 683 O O . TRP A 1 82 ? -10.464 3.275 -16.060 1.00 91.75 82 TRP A O 1
ATOM 693 N N . LYS A 1 83 ? -10.274 5.471 -15.606 1.00 74.00 83 LYS A N 1
ATOM 694 C CA . LYS A 1 83 ? -11.468 5.888 -16.342 1.00 74.00 83 LYS A CA 1
ATOM 695 C C . LYS A 1 83 ? -11.286 5.846 -17.855 1.00 74.00 83 LYS A C 1
ATOM 697 O O . LYS A 1 83 ? -10.165 6.133 -18.329 1.00 74.00 83 LYS A O 1
#

Foldseek 3Di:
DPPQPDWDWDDDPPDDIDIDGDPVVRVVVVCCVPPPCVVLVVLVVLLVVLVVCLVVVNVNVVSVVVNVVSPCVSVVSVVVVVD

Radius of gyration: 16.97 Å; chains: 1; bounding box: 36×27×43 Å

pLDDT: mean 90.31, std 8.3, range [50.88, 96.25]

Secondary structure (DSSP, 8-state):
--TT---EEE--TTS--EEES-HHHHHHHHHIIIIIHHHHHHHHHHHHHHHHHHHHTTTHHHHHHHHHHHTTHHHHHHHHH--

Sequence (83 aa):
MKNYYSLAVENLPASPVKVYGPFRLTKYAQFLIREVFPKHDELCYEEGKLMLQYIRGEQGEEAAQMLKRLKGQTIRLYEHYWK

=== Feature glossary ===
Key to the feature types in this record:

Secondary structure (8-state, DSSP). Secondary structure is the local, repeating backbone conformation. DSSP classifies it into eight states by reading the hydrogen-bond network: three helix types (H, G, I), two β types (E, B), two non-regular types (T, S), and unstructured coil (-).

Backbone torsions (φ/ψ). Backbone dihedral angles. Every residue except chain termini has a φ (preceding-C → N → Cα → C) and a ψ (N → Cα → C → next-N). They are reported in degrees following the IUPAC sign convention. Secondary structure is essentially a statement about which (φ, ψ) basin each residue occupies.

Predicted aligned error. Predicted Aligned Error (PAE) is an AlphaFold confidence matrix: entry (i, j) is the expected error in the position of residue j, in ångströms, when the prediction is superimposed on the true structure at residue i. Low PAE within a block of residues means that block is internally rigid and well-pred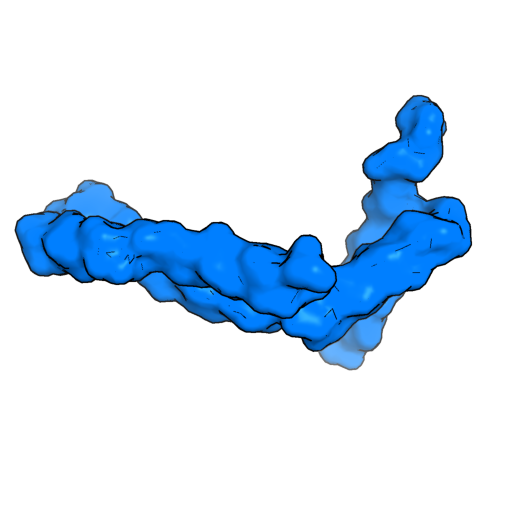icted; high PAE between two blocks means their relative placement is uncertain even if each block individually is confident.

B-factor. B-factor (Debye–Waller factor) reflects atomic displacement in the crystal lattice. It is an experimental observable (units Å²), not a prediction; low values mean the atom is pinned down, high values mean it moves or is heterogeneous across the crystal.

Secondary structure (3-state, P-SEA). Three-state secondary structure (P-SEA) collapses the eight DSSP classes into helix (a), strand (b), and coil (c). P-SEA assigns these from Cα geometry alone — distances and angles — without requiring backbone oxygens, so it works on any Cα trace.

Sequence. Primary structure: the covalent order of the twenty standard amino acids along the backbone. Two proteins with the same sequence will (almost always) fold to the same structure; two with 30% identity often share a fold but not the details.

pLDDT. pLDDT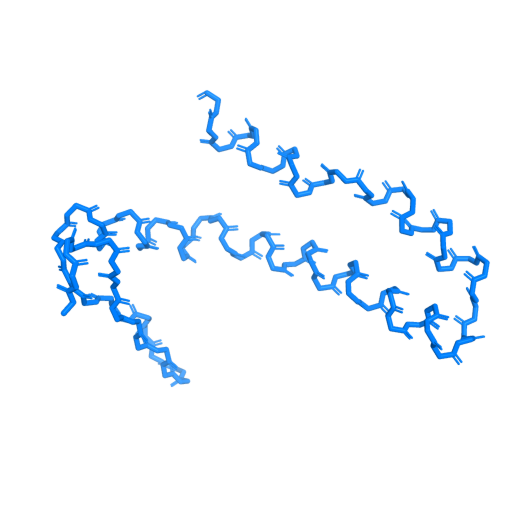 is the predicted lDDT-Cα score: AlphaFold's confidence that the local environment of each residue (all inter-atomic distances within 15 Å) is correctly placed. It is a per-residue number between 0 and 100, with higher meaning more reliable.

InterPro / GO / CATH / organism. Functional annotations link the protein to curated databases. InterPro entries identify conserved domains and families by matching the sequence against member-database signatures (Pfam, PROSITE, CDD, …). Gene Ontology (GO) terms describe molecular function, biological process, and cellular component in a controlled vocabulary. CATH places the structure in a hierarchical fold classification (Class/Architecture/Topology/Homologous-superfamily). The organism is the source species.

Contact-map, Ramachandran, and PAE plots. Three diagnostic plots accompany the record. The Cα contact map visualizes the tertiary structure as a 2D adjacency matrix (8 Å cutoff, sequence-local contacts suppressed). The Ramachandran plot shows the distribution of backbone (φ, ψ) torsions, with points in the α and β basins reflecting secondary structure content. The PAE plot shows AlphaFold's inter-residue confidence as a color matrix.

mmCIF coordinates. The mmCIF table is the protein's shape written out atom by atom. For each backbone N, Cα, C, and carbonyl O, it records an (x, y, z) coordinate triple in Å plus the residue type, chain letter, and residue number.

Radius of gyration, Cα contacts, bounding box. Three whole-structure scalars: the radius of gyration (RMS distance of Cα from centroid, in Å), the count of Cα–Cα contacts (pairs closer than 8 Å and separated by more than four residues in sequence — i.e. tertiary, not local, contacts), and the bounding-box dimensions. Together they distinguish compact globular folds from extended fibres or disordered chains.

Foldseek 3Di. The Foldseek 3Di string encodes local tertiary geometry as a 20-letter alphabet — one character per residue — derived from the relative positions of nearby Cα atoms. Unlike the amino-acid sequence, 3Di is a direct function of the 3D structure, so two proteins with the same fold have similar 3Di strings even at low sequence identity.

Rendered structure images. Six rendered views show the 3D structure from the faces of a cube — i.e. along ±x, ±y, ±z. Rendering representation is drawn randomly per protein from cartoon (secondary-structure ribbons), sticks (backbone bonds), or molecular surface; coloring is either N→C rainbow (blue at the N-terminus through red at the C-terminus) or one color per chain.

Nearest PDB structures. The Foldseek neighbor list gives the closest experimentally determined structures in the PDB, ranked by structural alignment. TM-score near 1 means near-identical fold; near 0.3 means only rough topology match. This is how one finds what a novel AlphaFold prediction most resembles in the solved-structure universe.

Solvent-accessible surface area. SASA measures how much of the protein is reachable by solvent. It is computed by rolling a water-sized probe over the atomic surface and summing the exposed area (Å²). Per-residue SASA distinguishes core (buried, low SASA) from surface (exposed, high SASA) residues; total SASA is a whole-molecule size measure.